Protein AF-A0A733BRH1-F1 (afdb_monomer)

Organism: NCBI:txid611

Sequence (51 aa):
QISDRMNIKAKTVSSHKGNIKRKIKTHNKQVIYHVVRLTDNVTNGIFVNMR

Nearest PDB structures (foldseek):
  6oqd-assembly1_A  TM=4.669E-01  e=6.877E+00  Homo sapiens
  2mhs-assembly1_A  TM=4.173E-01  e=8.631E+00  Homo sapiens

Foldseek 3Di:
DVCVVVVHDPVVVVVVVVVVCVVQVDPDPVSVVVVVVVCCVVCPPVDDPPD

Solvent-accessible surface area (backbone atoms only — not compara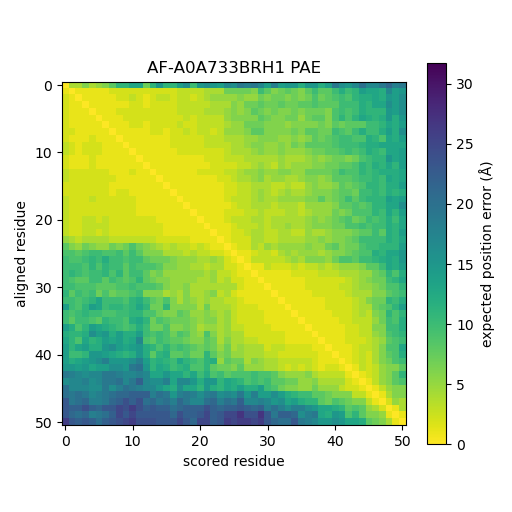ble to full-atom values): 3250 Å² total; per-residue (Å²): 131,55,34,69,82,67,76,45,56,65,69,54,53,55,52,48,54,53,52,50,50,64,72,67,72,66,86,53,65,64,60,54,50,51,52,53,52,48,49,55,66,74,48,60,90,67,76,77,84,85,122

Secondary structure (DSSP, 8-state):
--TTTTT--HHHHHHHHHHHHHHH----HHHHHHHHHHHHHHHTT------

pLDDT: mean 87.06, std 9.78, range [49.75, 97.62]

Structure (mmCIF, N/CA/C/O backbone):
data_AF-A0A733BRH1-F1
#
_entry.id   AF-A0A733BRH1-F1
#
loop_
_atom_site.group_PDB
_atom_site.id
_atom_site.type_symbol
_atom_site.label_atom_id
_atom_site.label_alt_id
_atom_site.label_comp_id
_atom_site.label_asym_id
_atom_site.label_entity_id
_atom_site.label_seq_id
_atom_site.pdbx_PDB_ins_code
_atom_site.Cartn_x
_atom_site.Cartn_y
_atom_site.Cartn_z
_atom_site.occupancy
_atom_site.B_iso_or_equiv
_atom_site.auth_seq_id
_atom_site.auth_comp_id
_atom_site.auth_asym_id
_atom_site.auth_atom_id
_atom_site.pdbx_PDB_model_num
ATOM 1 N N . GLN A 1 1 ? 12.371 -6.575 -3.224 1.00 76.69 1 GLN A N 1
ATOM 2 C CA . GLN A 1 1 ? 11.502 -7.263 -2.231 1.00 76.69 1 GLN A CA 1
ATOM 3 C C . GLN A 1 1 ? 10.043 -6.762 -2.126 1.00 76.69 1 GLN A C 1
ATOM 5 O O . GLN A 1 1 ? 9.208 -7.566 -1.747 1.00 76.69 1 GLN A O 1
ATOM 10 N N . ILE A 1 2 ? 9.659 -5.528 -2.484 1.00 90.06 2 ILE A N 1
ATOM 11 C CA . ILE A 1 2 ? 8.233 -5.158 -2.747 1.00 90.06 2 ILE A CA 1
ATOM 12 C C . ILE A 1 2 ? 8.170 -4.274 -3.991 1.00 90.06 2 ILE A C 1
ATOM 14 O O . ILE A 1 2 ? 7.376 -4.531 -4.886 1.00 90.06 2 ILE A O 1
ATOM 18 N N . SER A 1 3 ? 9.080 -3.298 -4.066 1.00 93.81 3 SER A N 1
ATOM 19 C CA . SER A 1 3 ? 9.352 -2.478 -5.252 1.00 93.81 3 SER A CA 1
ATOM 20 C C . SER A 1 3 ? 9.388 -3.296 -6.538 1.00 93.81 3 SE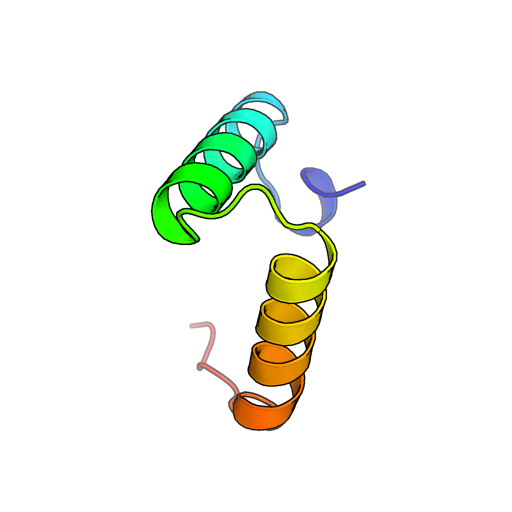R A C 1
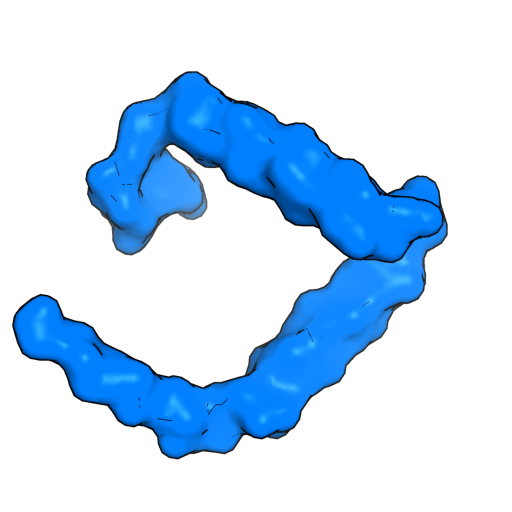ATOM 22 O O . SER A 1 3 ? 8.689 -2.968 -7.482 1.00 93.81 3 SER A O 1
ATOM 24 N N . ASP A 1 4 ? 10.146 -4.391 -6.533 1.00 95.62 4 ASP A N 1
ATOM 25 C CA . ASP A 1 4 ? 10.410 -5.182 -7.739 1.00 95.62 4 ASP A CA 1
ATOM 26 C C . ASP A 1 4 ? 9.198 -6.044 -8.109 1.00 95.62 4 ASP A C 1
ATOM 28 O O . ASP A 1 4 ? 8.869 -6.176 -9.279 1.00 95.62 4 ASP A O 1
ATOM 32 N N . ARG A 1 5 ? 8.472 -6.564 -7.106 1.00 93.69 5 ARG A N 1
ATOM 33 C CA . ARG A 1 5 ? 7.230 -7.332 -7.317 1.00 93.69 5 ARG A CA 1
ATOM 34 C C . ARG A 1 5 ? 6.099 -6.458 -7.855 1.00 93.69 5 ARG A C 1
ATOM 36 O O . ARG A 1 5 ? 5.242 -6.946 -8.574 1.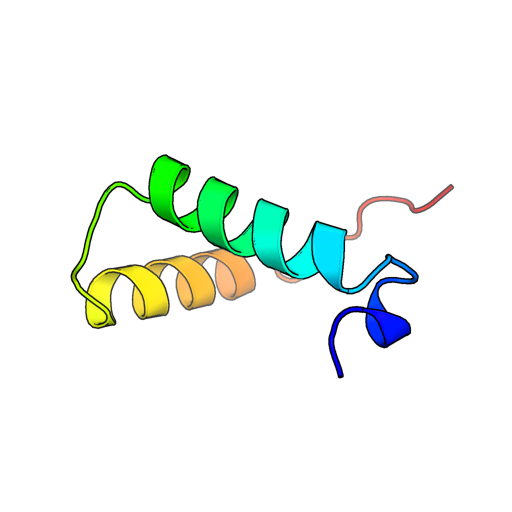00 93.69 5 ARG A O 1
ATOM 43 N N . MET A 1 6 ? 6.086 -5.184 -7.467 1.00 93.06 6 MET A N 1
ATOM 44 C CA . MET A 1 6 ? 5.058 -4.216 -7.851 1.00 93.06 6 MET A CA 1
ATOM 45 C C . MET A 1 6 ? 5.497 -3.288 -8.992 1.00 93.06 6 MET A C 1
ATOM 47 O O . MET A 1 6 ? 4.737 -2.401 -9.363 1.00 93.06 6 MET A O 1
ATOM 51 N N . ASN A 1 7 ? 6.716 -3.449 -9.516 1.00 94.12 7 ASN A N 1
ATOM 52 C CA . ASN A 1 7 ? 7.327 -2.576 -10.520 1.00 94.12 7 ASN A CA 1
ATOM 53 C C . ASN A 1 7 ? 7.270 -1.063 -10.176 1.00 94.12 7 ASN A C 1
ATOM 55 O O . ASN A 1 7 ? 6.916 -0.226 -11.005 1.00 94.12 7 ASN A O 1
ATOM 59 N N . ILE A 1 8 ? 7.607 -0.688 -8.933 1.00 97.00 8 ILE A N 1
ATOM 60 C CA . ILE A 1 8 ? 7.630 0.712 -8.461 1.00 97.00 8 ILE A CA 1
ATOM 61 C C . ILE A 1 8 ? 8.950 1.089 -7.782 1.00 97.00 8 ILE A C 1
ATOM 63 O O . ILE A 1 8 ? 9.637 0.262 -7.185 1.00 97.00 8 ILE A O 1
ATOM 67 N N . LYS A 1 9 ? 9.283 2.388 -7.787 1.00 96.94 9 LYS A N 1
ATOM 68 C CA . LYS A 1 9 ? 10.486 2.915 -7.115 1.00 96.94 9 LYS A CA 1
ATOM 69 C C . LYS A 1 9 ? 10.433 2.678 -5.600 1.00 96.94 9 LYS A C 1
ATOM 71 O O . LYS A 1 9 ? 9.391 2.848 -4.968 1.00 96.94 9 LYS A O 1
ATOM 76 N N . ALA A 1 10 ? 11.586 2.421 -4.980 1.00 95.81 10 ALA A N 1
ATOM 77 C CA . ALA A 1 10 ? 11.691 2.229 -3.528 1.00 95.81 10 ALA A CA 1
ATOM 78 C C . ALA A 1 10 ? 11.133 3.418 -2.712 1.00 95.81 10 ALA A C 1
ATOM 80 O O . ALA A 1 10 ? 10.442 3.222 -1.710 1.00 95.81 10 ALA A O 1
ATOM 81 N N . LYS A 1 11 ? 11.337 4.659 -3.183 1.00 96.31 11 LYS A N 1
ATOM 82 C CA . LYS A 1 11 ? 10.740 5.857 -2.560 1.00 96.31 11 LYS A CA 1
ATOM 83 C C . LYS A 1 11 ? 9.205 5.827 -2.551 1.00 96.31 11 LYS A C 1
ATOM 85 O O . LYS A 1 11 ? 8.582 6.281 -1.594 1.00 96.31 11 LYS A O 1
ATOM 90 N N . THR A 1 12 ? 8.595 5.238 -3.581 1.00 96.44 12 THR A N 1
ATOM 91 C CA . THR A 1 12 ? 7.141 5.074 -3.689 1.00 96.44 12 THR A CA 1
ATOM 92 C C . THR A 1 12 ? 6.629 4.065 -2.666 1.00 96.44 12 THR A C 1
ATOM 94 O O . THR A 1 12 ? 5.620 4.326 -2.017 1.00 96.44 12 THR A O 1
ATOM 97 N N . VAL A 1 13 ? 7.368 2.974 -2.424 1.00 96.25 13 VAL A N 1
ATOM 98 C CA . VAL A 1 13 ? 7.048 2.010 -1.353 1.00 96.25 13 VAL A CA 1
ATOM 99 C C . VAL A 1 13 ? 6.995 2.710 0.008 1.00 96.25 13 VAL A C 1
ATOM 101 O O . VAL A 1 13 ? 6.060 2.492 0.776 1.00 96.25 13 VAL A O 1
ATOM 104 N N . SER A 1 14 ? 7.962 3.585 0.302 1.00 94.12 14 SER A N 1
ATOM 105 C CA . SER A 1 14 ? 7.975 4.363 1.551 1.00 94.12 14 SER A CA 1
ATOM 106 C C . SER A 1 14 ? 6.744 5.275 1.677 1.00 94.12 14 SER A C 1
ATOM 108 O O . SER A 1 14 ? 6.056 5.262 2.701 1.00 94.12 14 SER A O 1
ATOM 110 N N . SER A 1 15 ? 6.391 5.989 0.602 1.00 97.62 15 SER A N 1
ATOM 111 C CA . SER A 1 15 ? 5.181 6.824 0.555 1.00 97.62 15 SER A CA 1
ATOM 112 C C . SER A 1 15 ? 3.901 6.006 0.784 1.00 97.62 15 SER A C 1
ATOM 114 O O . SER A 1 15 ? 3.050 6.380 1.596 1.00 97.62 15 SER A O 1
ATOM 116 N N . HIS A 1 16 ? 3.783 4.834 0.150 1.00 95.25 16 HIS A N 1
ATOM 117 C CA . HIS A 1 16 ? 2.643 3.934 0.338 1.00 95.25 16 HIS A CA 1
ATOM 118 C C . HIS A 1 16 ? 2.534 3.392 1.764 1.00 95.25 16 HIS A C 1
ATOM 120 O O . HIS A 1 16 ? 1.429 3.373 2.308 1.00 95.25 16 HIS A O 1
ATOM 126 N N . LYS A 1 17 ? 3.652 3.052 2.418 1.00 90.62 17 LYS A N 1
ATOM 127 C CA . LYS A 1 17 ? 3.651 2.679 3.845 1.00 90.62 17 LYS A CA 1
ATOM 128 C C . LYS A 1 17 ? 3.055 3.793 4.714 1.00 90.62 17 LYS A C 1
ATOM 130 O O . LYS A 1 17 ? 2.212 3.521 5.569 1.00 90.62 17 LYS A O 1
ATOM 135 N N . GLY A 1 18 ? 3.432 5.049 4.461 1.00 91.12 18 GLY A N 1
ATOM 136 C CA . GLY A 1 18 ? 2.862 6.213 5.148 1.00 91.12 18 GLY A CA 1
ATOM 137 C C . GLY A 1 18 ? 1.366 6.407 4.876 1.00 91.12 18 GLY A C 1
ATOM 138 O O . GLY A 1 18 ? 0.593 6.649 5.804 1.00 91.12 18 GLY A O 1
ATOM 139 N N . ASN A 1 19 ? 0.938 6.253 3.620 1.00 91.56 19 ASN A N 1
ATOM 140 C CA . ASN A 1 19 ? -0.471 6.357 3.227 1.00 91.56 19 ASN A CA 1
ATOM 141 C C . ASN A 1 19 ? -1.348 5.301 3.909 1.00 91.56 19 ASN A C 1
ATOM 143 O O . ASN A 1 19 ? -2.403 5.641 4.439 1.00 91.56 19 ASN A O 1
ATOM 147 N N . ILE A 1 20 ? -0.916 4.037 3.918 1.00 87.88 20 ILE A N 1
ATOM 148 C CA . ILE A 1 20 ? -1.652 2.940 4.562 1.00 87.88 20 ILE A CA 1
ATOM 149 C C . ILE A 1 20 ? -1.778 3.211 6.061 1.00 87.88 20 ILE A C 1
ATOM 151 O O . ILE A 1 20 ? -2.882 3.154 6.599 1.00 87.88 20 ILE A O 1
ATOM 155 N N . LYS A 1 21 ? -0.682 3.608 6.723 1.00 85.12 21 LYS A N 1
ATOM 156 C CA . LYS A 1 21 ? -0.699 3.959 8.151 1.00 85.12 21 LYS A CA 1
ATOM 157 C C . LYS A 1 21 ? -1.712 5.070 8.458 1.00 85.12 21 LYS A C 1
ATOM 159 O O . LYS A 1 21 ? -2.459 4.956 9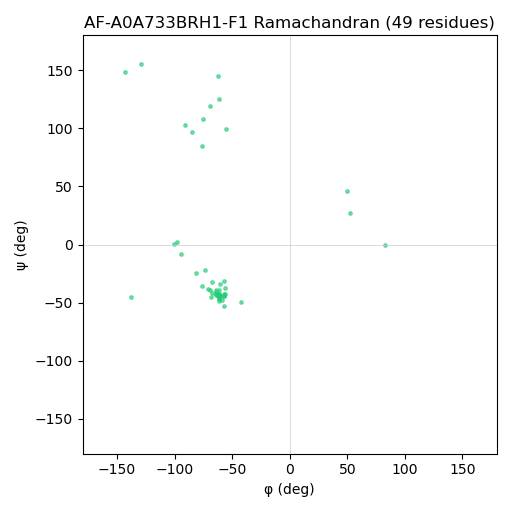.425 1.00 85.12 21 LYS A O 1
ATOM 164 N N . ARG A 1 22 ? -1.784 6.110 7.615 1.00 91.19 22 ARG A N 1
ATOM 165 C CA . ARG A 1 22 ? -2.786 7.184 7.746 1.00 91.19 22 ARG A CA 1
ATOM 166 C C . ARG A 1 22 ? -4.220 6.690 7.554 1.00 91.19 22 ARG A C 1
ATOM 168 O O . ARG A 1 22 ? -5.099 7.127 8.285 1.00 91.19 22 ARG A O 1
ATOM 175 N N . LYS A 1 23 ? -4.463 5.797 6.589 1.00 88.69 23 LYS A N 1
ATOM 176 C CA . LYS A 1 23 ? -5.807 5.267 6.301 1.00 88.69 23 LYS A CA 1
ATOM 177 C C . LYS A 1 23 ? -6.318 4.319 7.388 1.00 88.69 23 LYS A C 1
ATOM 179 O O . LYS A 1 23 ? -7.490 4.384 7.729 1.00 88.69 23 LYS A O 1
ATOM 184 N N . ILE A 1 24 ? -5.444 3.483 7.949 1.00 86.81 24 ILE A N 1
ATOM 185 C CA . ILE A 1 24 ? -5.799 2.494 8.979 1.00 86.81 24 ILE A CA 1
ATOM 186 C C . ILE A 1 24 ? -6.062 3.145 10.353 1.00 86.81 24 ILE A C 1
ATOM 188 O O . ILE A 1 24 ? -6.770 2.568 11.171 1.00 86.81 24 ILE A O 1
ATOM 192 N N . LYS A 1 25 ? -5.541 4.360 10.604 1.00 89.00 25 LYS A N 1
ATOM 193 C CA . LYS A 1 25 ? -5.818 5.181 11.807 1.00 89.00 25 LYS A CA 1
ATOM 194 C C . LYS A 1 25 ? -5.610 4.462 13.155 1.00 89.00 25 LYS A C 1
A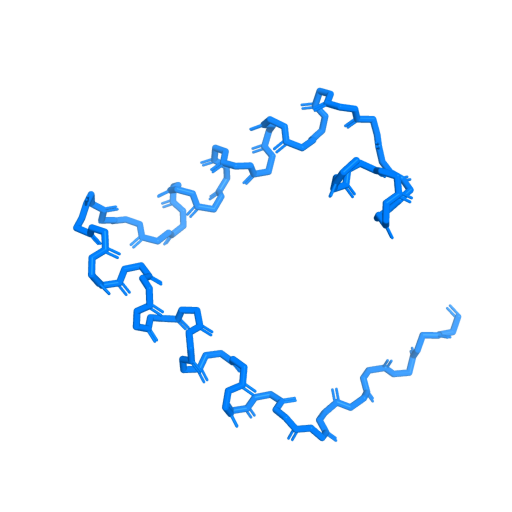TOM 196 O O . LYS A 1 25 ? -6.222 4.828 14.152 1.00 89.00 25 LYS A O 1
ATOM 201 N N . THR A 1 26 ? -4.729 3.464 13.222 1.00 85.69 26 THR A N 1
ATOM 202 C CA . THR A 1 26 ? -4.383 2.791 14.482 1.00 85.69 26 THR A CA 1
ATOM 203 C C . THR A 1 26 ? -2.905 2.424 14.547 1.00 85.69 26 THR A C 1
ATOM 205 O O . THR A 1 26 ? -2.264 2.137 13.534 1.00 85.69 26 THR A O 1
ATOM 208 N N . HIS A 1 27 ? -2.359 2.442 15.762 1.00 85.88 27 HIS A N 1
ATOM 209 C CA . HIS A 1 27 ? -1.002 1.990 16.074 1.00 85.88 27 HIS A CA 1
ATOM 210 C C . HIS A 1 27 ? -0.968 0.529 16.543 1.00 85.88 27 HIS A C 1
ATOM 212 O O . HIS A 1 27 ? 0.112 -0.043 16.701 1.00 85.88 27 HIS A O 1
ATOM 218 N N . ASN A 1 28 ? -2.135 -0.083 16.766 1.00 91.19 28 ASN A N 1
ATOM 219 C CA . ASN A 1 28 ? -2.223 -1.445 17.263 1.00 91.19 28 ASN A CA 1
ATOM 220 C C . ASN A 1 28 ? -1.893 -2.444 16.141 1.00 91.19 28 ASN A C 1
ATOM 222 O O . ASN A 1 28 ? -2.691 -2.664 15.229 1.00 91.19 28 ASN A O 1
ATOM 226 N N . LYS A 1 29 ? -0.715 -3.076 16.235 1.00 87.81 29 LYS A N 1
ATOM 227 C CA . LYS A 1 29 ? -0.229 -4.060 15.253 1.00 87.81 29 LYS A CA 1
ATOM 228 C C . LYS A 1 29 ? -1.185 -5.242 15.063 1.00 87.81 29 LYS A C 1
ATOM 230 O O . LYS A 1 29 ? -1.271 -5.748 13.949 1.00 87.81 29 LYS A O 1
ATOM 235 N N . GLN A 1 30 ? -1.922 -5.642 16.103 1.00 90.56 30 GLN A N 1
ATOM 236 C CA . GLN A 1 30 ? -2.889 -6.738 16.011 1.00 90.56 30 GLN A CA 1
ATOM 237 C C . GLN A 1 30 ? -4.076 -6.354 15.133 1.00 90.56 30 GLN A C 1
ATOM 239 O O . GLN A 1 30 ? -4.443 -7.103 14.235 1.00 90.56 30 GLN A O 1
ATOM 244 N N . VAL A 1 31 ? -4.627 -5.152 15.321 1.00 88.19 31 VAL A N 1
ATOM 245 C CA . VAL A 1 31 ? -5.737 -4.653 14.493 1.00 88.19 31 VAL A CA 1
ATOM 246 C C . VAL A 1 31 ? -5.310 -4.555 13.029 1.00 88.19 31 VAL A C 1
ATOM 248 O O . VAL A 1 31 ? -6.041 -4.999 12.151 1.00 88.19 31 VAL A O 1
ATOM 251 N N . ILE A 1 32 ? -4.098 -4.053 12.761 1.00 86.94 32 ILE A N 1
ATOM 252 C CA . ILE A 1 32 ? -3.542 -4.000 11.399 1.00 86.94 32 ILE A CA 1
ATOM 253 C C . ILE A 1 32 ? -3.471 -5.409 10.794 1.00 86.94 32 ILE A C 1
ATOM 255 O O . ILE A 1 32 ? -3.921 -5.612 9.668 1.00 86.94 32 ILE A O 1
ATOM 259 N N . TYR A 1 33 ? -2.943 -6.383 11.539 1.00 88.81 33 TYR A N 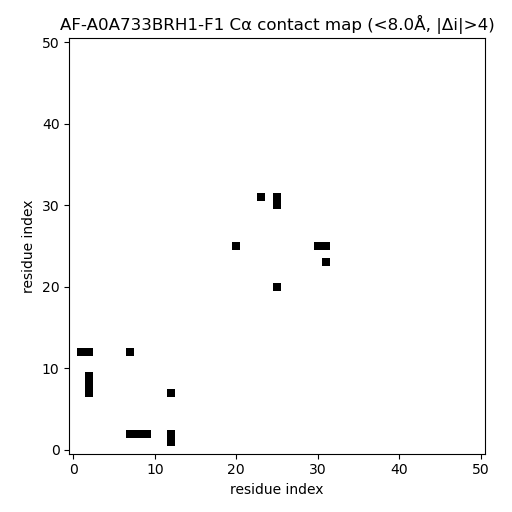1
ATOM 260 C CA . TYR A 1 33 ? -2.829 -7.765 11.072 1.00 88.81 33 TYR A CA 1
ATOM 261 C C . TYR A 1 33 ? -4.200 -8.396 10.793 1.00 88.81 33 TYR A C 1
ATOM 263 O O . TYR A 1 33 ? -4.399 -9.012 9.746 1.00 88.81 33 TYR A O 1
ATOM 271 N N . HIS A 1 34 ? -5.167 -8.190 11.688 1.00 88.81 34 HIS A N 1
ATOM 272 C CA . HIS A 1 34 ? -6.537 -8.663 11.508 1.00 88.81 34 HIS A CA 1
ATOM 273 C C . HIS A 1 34 ? -7.211 -8.043 10.279 1.00 88.81 34 HIS A C 1
ATOM 275 O O . HIS A 1 34 ? -7.844 -8.774 9.524 1.00 88.81 34 HIS A O 1
ATOM 281 N N . VAL A 1 35 ? -7.040 -6.740 10.027 1.00 86.38 35 VAL A N 1
ATOM 282 C CA . VAL A 1 35 ? -7.594 -6.069 8.835 1.00 86.38 35 VAL A CA 1
ATOM 283 C C . VAL A 1 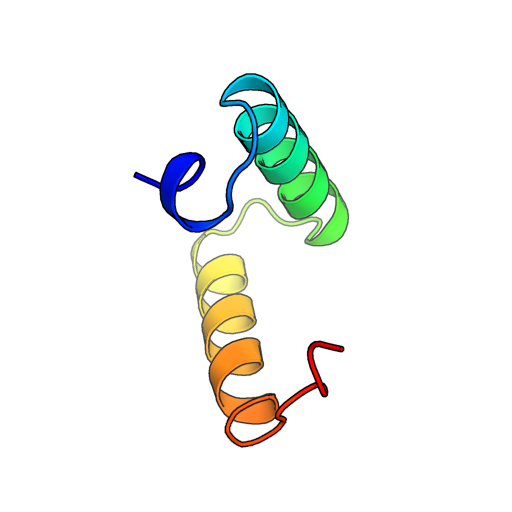35 ? -6.990 -6.624 7.544 1.00 86.38 35 VAL A C 1
ATOM 285 O O . VAL A 1 35 ? -7.725 -6.879 6.591 1.00 86.38 35 VAL A O 1
ATOM 288 N N . VAL A 1 36 ? -5.672 -6.853 7.511 1.00 86.88 36 VAL A N 1
ATOM 289 C CA . VAL A 1 36 ? -5.004 -7.457 6.345 1.00 86.88 36 VAL A CA 1
ATOM 290 C C . VAL A 1 36 ? -5.550 -8.861 6.085 1.00 86.88 36 VAL A C 1
ATOM 292 O O . VAL A 1 36 ? -5.993 -9.137 4.976 1.00 86.88 36 VAL A O 1
ATOM 295 N N . ARG A 1 37 ? -5.630 -9.714 7.117 1.00 88.81 37 ARG A N 1
ATOM 296 C CA . ARG A 1 37 ? -6.203 -11.064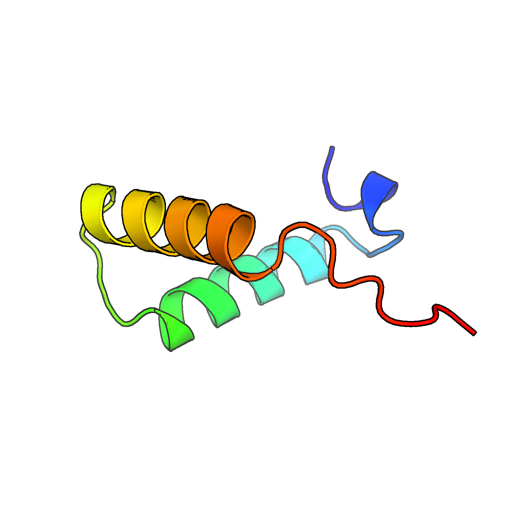 6.975 1.00 88.81 37 ARG A CA 1
ATOM 297 C C . ARG A 1 37 ? -7.670 -11.053 6.553 1.00 88.81 37 ARG A C 1
ATOM 299 O O . ARG A 1 37 ? -8.078 -11.892 5.759 1.00 88.81 37 ARG A O 1
ATOM 306 N N . LEU A 1 38 ? -8.469 -10.127 7.086 1.00 89.00 38 LEU A N 1
ATOM 307 C CA . LEU A 1 38 ? -9.862 -9.961 6.673 1.00 89.00 38 LEU A CA 1
ATOM 308 C C . LEU A 1 38 ? -9.948 -9.593 5.195 1.00 89.00 38 LEU A C 1
ATOM 310 O O . LEU A 1 38 ? -10.759 -10.186 4.499 1.00 89.00 38 LEU A O 1
ATOM 314 N N . THR A 1 39 ? -9.093 -8.680 4.721 1.00 86.06 39 THR A N 1
ATOM 315 C CA . THR A 1 39 ? -9.030 -8.292 3.304 1.00 86.06 39 THR A CA 1
ATOM 316 C C . THR A 1 39 ? -8.771 -9.511 2.427 1.00 86.06 39 THR A C 1
ATOM 318 O O . THR A 1 39 ? -9.582 -9.787 1.553 1.00 86.06 39 THR A O 1
ATOM 321 N N . ASP A 1 40 ? -7.731 -10.295 2.724 1.00 85.94 40 ASP A N 1
ATOM 322 C CA . ASP A 1 40 ? -7.410 -11.501 1.952 1.00 85.94 40 ASP A CA 1
ATOM 323 C C . ASP A 1 40 ? -8.582 -12.491 1.916 1.00 85.94 40 ASP A C 1
ATOM 325 O O . ASP A 1 40 ? -8.908 -13.020 0.857 1.00 85.94 40 ASP A O 1
ATOM 329 N N . ASN A 1 41 ? -9.264 -12.698 3.047 1.00 87.56 41 ASN A N 1
ATOM 330 C CA . ASN A 1 41 ? -10.411 -13.603 3.120 1.00 87.56 41 ASN A CA 1
ATOM 331 C C . ASN A 1 41 ? -11.622 -13.102 2.318 1.00 87.56 41 ASN A C 1
ATOM 333 O O . ASN A 1 41 ? -12.278 -13.905 1.660 1.00 87.56 41 ASN A O 1
ATOM 337 N N . VAL A 1 42 ? -11.942 -11.801 2.375 1.00 87.38 42 VAL A N 1
ATOM 338 C CA . VAL A 1 42 ? -13.132 -11.249 1.695 1.00 87.38 42 VAL A CA 1
ATOM 339 C C . VAL A 1 42 ? -12.902 -10.981 0.211 1.00 87.38 42 VAL A C 1
ATOM 341 O O . VAL A 1 42 ? -13.862 -10.961 -0.553 1.00 87.38 42 VAL A O 1
ATOM 344 N N . THR A 1 43 ? -11.652 -10.775 -0.210 1.00 87.06 43 THR A N 1
ATOM 345 C CA . THR A 1 43 ? -11.303 -10.560 -1.622 1.00 87.06 43 THR A CA 1
ATOM 346 C C . THR A 1 43 ? -10.810 -11.822 -2.324 1.00 87.06 43 THR A C 1
ATOM 348 O O . THR A 1 43 ? -10.455 -11.760 -3.501 1.00 87.06 43 THR A O 1
ATOM 351 N N . ASN A 1 44 ? -10.775 -12.970 -1.639 1.00 83.06 44 ASN A N 1
ATOM 352 C CA . ASN A 1 44 ? -10.366 -14.231 -2.248 1.00 83.06 44 ASN A CA 1
ATOM 353 C C . ASN A 1 44 ? -11.315 -14.606 -3.401 1.00 83.06 44 ASN A C 1
ATOM 355 O O . ASN A 1 44 ? -12.528 -14.671 -3.220 1.00 83.06 44 ASN A O 1
ATOM 359 N N . GLY A 1 45 ? -10.764 -14.841 -4.593 1.00 78.19 45 GLY A N 1
ATOM 360 C CA . GLY A 1 45 ? -11.542 -15.127 -5.805 1.00 78.19 45 GLY A CA 1
ATOM 361 C C . GLY A 1 45 ? -12.094 -13.897 -6.538 1.00 78.19 45 GLY A C 1
ATOM 362 O O . GLY A 1 45 ? -12.701 -14.053 -7.596 1.00 78.19 45 GLY A O 1
ATOM 363 N N . ILE A 1 46 ? -11.855 -12.675 -6.040 1.00 84.06 46 ILE A N 1
ATOM 364 C CA . ILE A 1 46 ? -12.144 -11.447 -6.791 1.00 84.06 46 ILE A CA 1
ATOM 365 C C . ILE A 1 46 ? -10.947 -11.138 -7.693 1.00 84.06 46 ILE A C 1
ATOM 367 O O . ILE A 1 46 ? -9.964 -10.525 -7.277 1.00 84.06 46 ILE A O 1
ATOM 371 N N . PHE A 1 47 ? -11.039 -11.551 -8.954 1.00 76.44 47 PHE A N 1
ATOM 372 C CA . PHE A 1 47 ? -10.058 -11.205 -9.978 1.00 76.44 47 PHE A CA 1
ATOM 373 C C . PHE A 1 47 ? -10.494 -9.917 -10.675 1.00 76.44 47 PHE A C 1
ATOM 375 O O . PHE A 1 47 ? -11.397 -9.912 -11.511 1.00 76.44 47 PHE A O 1
ATOM 382 N N . VAL A 1 48 ? -9.860 -8.799 -10.327 1.00 67.75 48 VAL A N 1
ATOM 383 C CA . VAL A 1 48 ? -9.981 -7.570 -11.119 1.00 67.75 48 VAL A CA 1
ATOM 384 C C . VAL A 1 48 ? -9.254 -7.789 -12.441 1.00 67.75 48 VAL A C 1
ATOM 386 O O . VAL A 1 48 ? -8.057 -8.065 -12.450 1.00 67.75 48 VAL A O 1
ATOM 389 N N . ASN A 1 49 ? -9.999 -7.702 -13.545 1.00 60.97 49 ASN A N 1
ATOM 390 C CA . ASN A 1 49 ? -9.499 -7.839 -14.909 1.00 60.97 49 ASN A CA 1
ATOM 391 C C . ASN A 1 49 ? -8.356 -6.831 -15.135 1.00 60.97 49 ASN A C 1
ATOM 393 O O . ASN A 1 49 ? -8.607 -5.638 -15.318 1.00 60.97 49 ASN A O 1
ATOM 397 N N . MET A 1 50 ? -7.106 -7.291 -15.041 1.00 56.03 50 MET A N 1
ATOM 398 C CA . MET A 1 50 ? -5.929 -6.481 -15.348 1.00 56.03 50 MET A CA 1
ATOM 399 C C . MET A 1 50 ? -5.821 -6.396 -16.868 1.00 56.03 50 MET A C 1
ATOM 401 O O . MET A 1 50 ? -5.178 -7.231 -17.497 1.00 56.03 50 MET A O 1
ATOM 405 N N . ARG A 1 51 ? -6.548 -5.438 -17.444 1.00 49.75 51 ARG A N 1
ATOM 406 C CA . ARG A 1 51 ? -6.399 -5.045 -18.843 1.00 49.75 51 ARG A CA 1
ATOM 407 C C . ARG A 1 51 ? -5.068 -4.335 -19.066 1.00 49.75 51 ARG A C 1
ATOM 409 O O . ARG A 1 51 ? -4.672 -3.552 -18.173 1.00 49.75 51 ARG A O 1
#

Mean predicted aligned error: 6.95 Å

InterPro domains:
  IPR000792 Transcription regulator LuxR, C-terminal [PF00196] (1-35)
  IPR000792 Transcription regulator LuxR, C-terminal [PS50043] (1-40)
  IPR016032 Signal transduction response regulator, C-terminal effector [SSF46894] (1-33)
  IPR036388 Winged helix-like DNA-binding domain superfamily [G3DSA:1.10.10.10] (1-41)

Radius of gyration: 13.3 Å; Cα contacts (8 Å, |Δi|>4): 10; chains: 1; bounding box: 25×22×36 Å